Protein AF-A0A836XGM7-F1 (afdb_monomer_lite)

Radius of gyration: 10.88 Å; chains: 1; bounding box: 26×19×26 Å

Foldseek 3Di:
DKDFADPPQPDWPVRLQVQQCVDVVRQDWDDDGTMIGGDCVQPDVPSVVVVVV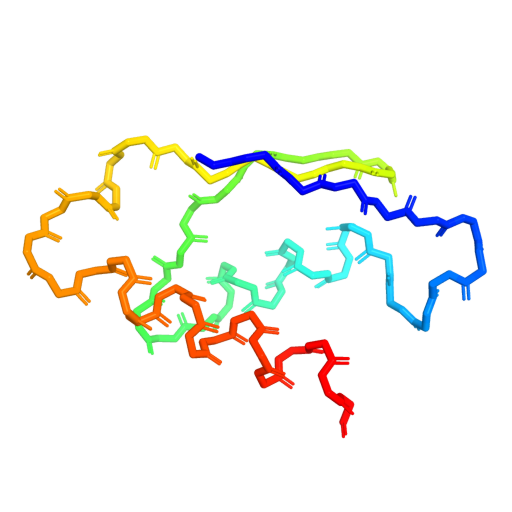SSCVSRVD

Structure (mmCIF, N/CA/C/O backbone):
data_AF-A0A836XGM7-F1
#
_entry.id   AF-A0A836XGM7-F1
#
loop_
_atom_site.group_PDB
_atom_site.id
_atom_site.type_symbol
_atom_site.label_atom_id
_atom_site.label_alt_id
_atom_site.label_comp_id
_atom_site.label_asym_id
_atom_site.label_entity_id
_atom_site.label_seq_id
_atom_site.pdbx_PDB_ins_code
_atom_site.Cartn_x
_atom_site.Cartn_y
_atom_site.Cartn_z
_atom_site.occupancy
_atom_site.B_iso_or_equiv
_atom_site.auth_seq_id
_atom_site.auth_comp_id
_atom_site.auth_asym_id
_atom_site.auth_atom_id
_atom_site.pdbx_PDB_model_num
ATOM 1 N N . MET A 1 1 ? -1.629 -6.243 8.688 1.00 76.44 1 MET A N 1
ATOM 2 C CA . MET A 1 1 ? -1.507 -7.188 7.549 1.00 76.44 1 MET A CA 1
ATOM 3 C C . MET A 1 1 ? -0.208 -6.903 6.810 1.00 76.44 1 MET A C 1
ATOM 5 O O . MET A 1 1 ? 0.135 -5.733 6.705 1.00 76.44 1 MET A O 1
ATOM 9 N N . HIS A 1 2 ? 0.495 -7.924 6.309 1.00 83.31 2 HIS A N 1
ATOM 10 C CA . HIS A 1 2 ? 1.737 -7.760 5.538 1.00 83.31 2 HIS A CA 1
ATOM 11 C C . HIS A 1 2 ? 1.580 -8.364 4.138 1.00 83.31 2 HIS A C 1
ATOM 13 O O . HIS A 1 2 ? 1.122 -9.497 4.008 1.00 83.31 2 HIS A O 1
ATOM 19 N N . LEU A 1 3 ? 1.953 -7.602 3.113 1.00 84.88 3 LEU A N 1
ATOM 20 C CA . LEU A 1 3 ? 1.909 -7.965 1.700 1.00 84.88 3 LEU A CA 1
ATOM 21 C C . LEU A 1 3 ? 3.331 -7.969 1.137 1.00 84.88 3 LEU A C 1
ATOM 23 O O . LEU A 1 3 ? 4.115 -7.059 1.413 1.00 84.88 3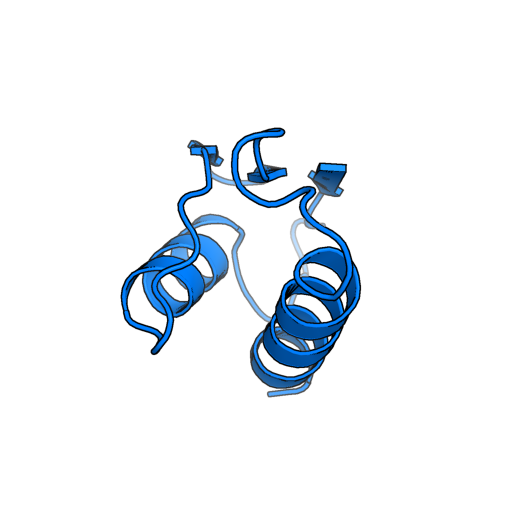 LEU A O 1
ATOM 27 N N . HIS A 1 4 ? 3.635 -8.976 0.323 1.00 87.75 4 HIS A N 1
ATOM 28 C CA . HIS A 1 4 ? 4.893 -9.100 -0.406 1.00 87.75 4 HIS A CA 1
ATOM 29 C C . HIS A 1 4 ? 4.612 -9.104 -1.902 1.00 87.75 4 HIS A C 1
ATOM 31 O O . HIS A 1 4 ? 3.705 -9.797 -2.362 1.00 87.75 4 HIS A O 1
ATOM 37 N N . PHE A 1 5 ? 5.402 -8.336 -2.637 1.00 87.50 5 PHE A N 1
ATOM 38 C CA . PHE A 1 5 ? 5.304 -8.201 -4.080 1.00 87.50 5 PHE A CA 1
ATOM 39 C C . PHE A 1 5 ? 6.477 -8.940 -4.711 1.00 87.50 5 PHE A C 1
ATOM 41 O O . PHE A 1 5 ? 7.617 -8.794 -4.267 1.00 87.50 5 PHE A O 1
ATOM 48 N N . ALA A 1 6 ? 6.180 -9.763 -5.712 1.00 86.12 6 ALA A N 1
ATOM 49 C CA . ALA A 1 6 ? 7.204 -10.397 -6.527 1.00 86.12 6 ALA A CA 1
ATOM 50 C C . ALA A 1 6 ? 7.861 -9.362 -7.455 1.00 86.12 6 ALA A C 1
ATOM 52 O O . ALA A 1 6 ? 7.255 -8.338 -7.772 1.00 86.12 6 ALA A O 1
ATOM 53 N N . ASP A 1 7 ? 9.084 -9.637 -7.909 1.00 82.38 7 ASP A N 1
ATOM 54 C CA . ASP A 1 7 ? 9.824 -8.737 -8.807 1.00 82.38 7 ASP A CA 1
ATOM 55 C C . ASP A 1 7 ? 9.136 -8.563 -10.175 1.00 82.38 7 ASP A C 1
ATOM 57 O O . ASP A 1 7 ? 9.363 -7.572 -10.866 1.00 82.38 7 ASP A O 1
ATOM 61 N N . ASP A 1 8 ? 8.286 -9.517 -10.564 1.00 85.12 8 ASP A N 1
ATOM 62 C CA . ASP A 1 8 ? 7.478 -9.512 -11.786 1.00 85.12 8 ASP A CA 1
ATOM 63 C C . ASP A 1 8 ? 6.027 -9.059 -11.555 1.00 85.12 8 ASP A C 1
ATOM 65 O O . ASP A 1 8 ? 5.187 -9.169 -12.453 1.00 85.12 8 ASP A O 1
ATOM 69 N N . ALA A 1 9 ? 5.710 -8.544 -10.362 1.00 82.62 9 ALA A N 1
ATOM 70 C CA . ALA A 1 9 ? 4.386 -8.022 -10.078 1.00 82.62 9 ALA A CA 1
ATOM 71 C C . ALA A 1 9 ? 4.056 -6.860 -11.026 1.00 82.62 9 ALA A C 1
ATOM 73 O O . ALA A 1 9 ? 4.847 -5.940 -11.225 1.00 82.62 9 ALA A O 1
ATOM 74 N N . VAL A 1 10 ? 2.833 -6.877 -11.562 1.00 83.56 10 VAL A N 1
ATOM 75 C CA . VAL A 1 10 ? 2.312 -5.835 -12.468 1.00 83.56 10 VAL A CA 1
ATOM 76 C C . VAL A 1 10 ? 2.368 -4.443 -11.827 1.00 83.56 10 VAL A C 1
ATOM 78 O O . VAL A 1 10 ? 2.478 -3.438 -12.526 1.00 83.56 10 VAL A O 1
ATOM 81 N N . LYS A 1 11 ? 2.307 -4.386 -10.495 1.00 85.44 11 LYS A N 1
ATOM 82 C CA . LYS A 1 11 ? 2.320 -3.158 -9.709 1.00 85.44 11 LYS A CA 1
ATOM 83 C C . LYS A 1 11 ? 3.315 -3.278 -8.569 1.00 85.44 11 LYS A C 1
ATOM 85 O O . LYS A 1 11 ? 3.368 -4.318 -7.913 1.00 85.44 11 LYS A O 1
ATOM 90 N N . SER A 1 12 ? 4.082 -2.219 -8.319 1.00 88.50 12 SER A N 1
ATOM 91 C CA . SER A 1 12 ? 5.028 -2.207 -7.206 1.00 88.50 12 SER A CA 1
ATOM 92 C C . SER A 1 12 ? 4.320 -1.959 -5.870 1.00 88.50 12 SER A C 1
ATOM 94 O O . SER A 1 12 ? 3.206 -1.423 -5.805 1.00 88.50 12 SER A O 1
ATOM 96 N N . ALA A 1 13 ? 4.996 -2.311 -4.777 1.00 89.06 13 ALA A N 1
ATOM 97 C CA . ALA A 1 13 ? 4.523 -1.995 -3.433 1.00 89.06 13 ALA A CA 1
ATOM 98 C C . ALA A 1 13 ? 4.434 -0.474 -3.194 1.00 89.06 13 ALA A C 1
ATOM 100 O O . ALA A 1 13 ? 3.550 -0.025 -2.468 1.00 89.06 13 ALA A O 1
ATOM 101 N N . VAL A 1 14 ? 5.303 0.316 -3.837 1.00 89.06 14 VAL A N 1
ATOM 102 C CA . VAL A 1 14 ? 5.319 1.786 -3.741 1.00 89.06 14 VAL A CA 1
ATOM 103 C C . VAL A 1 14 ? 4.121 2.402 -4.461 1.00 89.06 14 VAL A C 1
ATOM 105 O O . VAL A 1 14 ? 3.457 3.270 -3.902 1.00 89.06 14 VAL A O 1
ATOM 108 N N . ASP A 1 15 ? 3.794 1.922 -5.661 1.00 89.38 15 ASP A N 1
ATOM 109 C CA . ASP A 1 15 ? 2.629 2.419 -6.406 1.00 89.38 15 ASP A CA 1
ATOM 110 C C . ASP A 1 15 ? 1.326 2.040 -5.693 1.00 89.38 15 ASP A C 1
ATOM 112 O O . ASP A 1 15 ? 0.406 2.846 -5.567 1.00 89.38 15 ASP A O 1
ATOM 116 N N . THR A 1 16 ? 1.273 0.819 -5.153 1.00 89.81 16 THR A N 1
ATOM 117 C CA . THR A 1 16 ? 0.141 0.356 -4.342 1.00 89.81 16 THR A CA 1
ATOM 118 C C . THR A 1 16 ? -0.019 1.209 -3.080 1.00 89.81 16 THR A C 1
ATOM 120 O O . THR A 1 16 ? -1.141 1.558 -2.724 1.00 89.81 16 THR A O 1
ATOM 123 N N . LEU A 1 17 ? 1.083 1.586 -2.419 1.00 89.88 17 LEU A N 1
ATOM 124 C CA . LEU A 1 17 ? 1.055 2.479 -1.258 1.00 89.88 17 LEU A CA 1
ATOM 125 C C . LEU A 1 17 ? 0.454 3.845 -1.607 1.00 89.88 17 LEU A C 1
ATOM 127 O O . LEU A 1 17 ? -0.456 4.303 -0.922 1.00 89.88 17 LEU A O 1
ATOM 131 N N . ALA A 1 18 ? 0.927 4.461 -2.691 1.00 89.56 18 ALA A N 1
ATOM 132 C CA . ALA A 1 18 ? 0.453 5.772 -3.121 1.00 89.56 18 ALA A CA 1
ATOM 133 C C . ALA A 1 18 ? -1.057 5.773 -3.425 1.00 89.56 18 ALA A C 1
ATOM 135 O O . ALA A 1 18 ? -1.764 6.713 -3.066 1.00 89.56 18 ALA A O 1
ATOM 136 N N . GLU A 1 19 ? -1.575 4.708 -4.042 1.00 89.81 19 GLU A N 1
ATOM 137 C CA . GLU A 1 19 ? -3.007 4.591 -4.344 1.00 89.81 19 GLU A CA 1
ATOM 138 C C . GLU A 1 19 ? -3.877 4.307 -3.115 1.00 89.81 19 GLU A C 1
ATOM 140 O O . GLU A 1 19 ? -5.024 4.755 -3.061 1.00 89.81 19 GLU A O 1
ATOM 145 N N . LEU A 1 20 ? -3.348 3.589 -2.121 1.00 88.19 20 LEU A N 1
ATOM 146 C CA . LEU A 1 20 ? -4.036 3.380 -0.846 1.00 88.19 20 LEU A CA 1
ATOM 147 C C . LEU A 1 20 ? -4.192 4.697 -0.074 1.00 88.19 20 LEU A C 1
ATOM 149 O O . LEU A 1 20 ? -5.266 4.965 0.466 1.00 88.19 20 LEU A O 1
ATOM 153 N N . GLU A 1 21 ? -3.153 5.533 -0.061 1.00 88.69 21 GLU A N 1
ATOM 154 C CA . GLU A 1 21 ? -3.174 6.831 0.621 1.00 88.69 21 GLU A CA 1
ATOM 155 C C . GLU A 1 21 ? -4.032 7.872 -0.112 1.00 88.69 21 GLU A C 1
ATOM 157 O O . GLU A 1 21 ? -4.699 8.674 0.543 1.00 88.69 21 GLU A O 1
ATOM 162 N N . ALA A 1 22 ? -4.056 7.842 -1.450 1.00 89.31 22 ALA A N 1
ATOM 163 C CA . ALA A 1 22 ? -4.856 8.748 -2.280 1.00 89.31 22 ALA A CA 1
ATOM 164 C C . ALA A 1 22 ? -6.348 8.369 -2.373 1.00 89.31 22 ALA A C 1
ATOM 166 O O . ALA A 1 22 ? -7.145 9.128 -2.930 1.00 89.31 22 ALA A O 1
ATOM 167 N N . GLY A 1 23 ? -6.730 7.186 -1.886 1.00 84.81 23 GLY A N 1
ATOM 168 C CA . GLY A 1 23 ? -8.115 6.732 -1.861 1.00 84.81 23 GLY A CA 1
ATOM 169 C C . GLY A 1 23 ? -8.971 7.438 -0.804 1.00 84.81 23 GLY A C 1
ATOM 170 O O . GLY A 1 23 ? -8.469 8.045 0.135 1.00 84.81 23 GLY A O 1
ATOM 171 N N . GLU A 1 24 ? -10.292 7.298 -0.938 1.00 81.62 24 GLU A N 1
ATOM 172 C CA . GLU A 1 24 ? -11.272 7.726 0.068 1.00 81.62 24 GLU A CA 1
ATOM 173 C C . GLU A 1 24 ? -12.051 6.485 0.570 1.00 81.62 24 GLU A C 1
ATOM 175 O O . GLU A 1 24 ? -12.709 5.827 -0.251 1.00 81.62 24 GLU A O 1
ATOM 180 N N . PRO A 1 25 ? -11.979 6.110 1.865 1.00 79.69 25 PRO A N 1
ATOM 181 C CA . PRO A 1 25 ? -11.127 6.706 2.899 1.00 79.69 25 PRO A CA 1
ATOM 182 C C . PRO A 1 25 ? -9.638 6.431 2.643 1.00 79.69 25 PRO A C 1
ATOM 184 O O . PRO A 1 25 ? -9.286 5.413 2.042 1.00 79.69 25 PRO A O 1
ATOM 187 N N . SER A 1 26 ? -8.778 7.328 3.131 1.00 83.12 26 SER A N 1
ATOM 188 C CA . SER A 1 26 ? -7.326 7.152 3.045 1.00 83.12 26 SER A CA 1
ATOM 189 C C . SER A 1 26 ? -6.891 5.984 3.928 1.00 83.12 26 SER A C 1
ATOM 191 O O . SER A 1 26 ? -7.201 5.945 5.122 1.00 83.12 26 SER A O 1
ATOM 193 N N . ILE A 1 27 ? -6.182 5.020 3.339 1.00 85.44 27 ILE A N 1
ATOM 194 C CA . ILE A 1 27 ? -5.671 3.845 4.045 1.00 85.44 27 ILE A CA 1
ATOM 195 C C . ILE A 1 27 ? -4.179 4.052 4.281 1.00 85.44 27 ILE A C 1
ATOM 197 O O . ILE A 1 27 ? -3.360 3.880 3.379 1.00 85.44 27 ILE A O 1
ATOM 201 N N . LEU A 1 28 ? -3.826 4.389 5.521 1.00 84.12 28 LEU A N 1
ATOM 202 C CA . LEU A 1 28 ? -2.433 4.525 5.929 1.00 84.12 28 LEU A CA 1
ATOM 203 C C . LEU A 1 28 ? -1.762 3.152 5.995 1.00 84.12 28 LEU A C 1
ATOM 205 O O . LEU A 1 28 ? -2.128 2.278 6.789 1.00 84.12 28 LEU A O 1
ATOM 209 N N . ALA A 1 29 ? -0.729 2.987 5.180 1.00 85.56 29 ALA A N 1
ATOM 210 C CA . ALA A 1 29 ? 0.131 1.820 5.179 1.00 85.56 29 ALA A CA 1
ATOM 211 C C . ALA A 1 29 ? 1.600 2.252 5.249 1.00 85.56 29 ALA A C 1
ATOM 213 O O . ALA A 1 29 ? 1.956 3.396 5.002 1.00 85.56 29 ALA A O 1
ATOM 214 N N . ALA A 1 30 ? 2.471 1.331 5.636 1.00 83.12 30 ALA A N 1
ATOM 215 C CA . ALA A 1 30 ? 3.910 1.533 5.651 1.00 83.12 30 ALA A CA 1
ATOM 216 C C . ALA A 1 30 ? 4.543 0.482 4.747 1.00 83.12 30 ALA A C 1
ATOM 218 O O . ALA A 1 30 ? 4.313 -0.712 4.931 1.00 83.12 30 ALA A O 1
ATOM 219 N N . GLY A 1 31 ? 5.341 0.894 3.771 1.00 79.81 31 GLY A N 1
ATOM 220 C CA . GLY A 1 31 ? 5.915 -0.029 2.799 1.00 79.81 31 GLY A CA 1
ATOM 221 C C . GLY A 1 31 ? 7.171 0.511 2.135 1.00 79.81 31 GLY A C 1
ATOM 222 O O . GLY A 1 31 ? 7.466 1.701 2.210 1.00 79.81 31 GLY A O 1
ATOM 223 N N . GLY A 1 32 ? 7.918 -0.398 1.514 1.00 75.56 32 GLY A N 1
ATOM 224 C CA . GLY A 1 32 ? 9.111 -0.119 0.717 1.00 75.56 32 GLY A CA 1
ATOM 225 C C . GLY A 1 32 ? 9.015 -0.786 -0.655 1.00 75.56 32 GLY A C 1
ATOM 226 O O . GLY A 1 32 ? 7.929 -1.139 -1.092 1.00 75.56 32 GLY A O 1
ATOM 227 N N . GLY A 1 33 ? 10.148 -0.990 -1.334 1.00 74.00 33 GLY A N 1
ATOM 228 C CA . GLY A 1 33 ? 10.169 -1.441 -2.735 1.00 74.00 33 GLY A CA 1
ATOM 229 C C . GLY A 1 33 ? 9.385 -2.728 -3.036 1.00 74.00 33 GLY A C 1
ATOM 230 O O . GLY A 1 33 ? 8.722 -2.802 -4.065 1.00 74.00 33 GLY A O 1
ATOM 231 N N . SER A 1 34 ? 9.416 -3.717 -2.138 1.00 83.88 34 SER A N 1
ATOM 232 C CA . SER A 1 34 ? 8.826 -5.049 -2.366 1.00 83.88 34 SER A CA 1
ATOM 233 C C . SER A 1 34 ? 7.834 -5.500 -1.292 1.00 83.88 34 SER A C 1
ATOM 235 O O . SER A 1 34 ? 7.352 -6.635 -1.321 1.00 83.88 34 SER A O 1
ATOM 237 N N . SER A 1 35 ? 7.515 -4.649 -0.315 1.00 87.69 35 SER A N 1
ATOM 238 C CA . SER A 1 35 ? 6.602 -5.024 0.764 1.00 87.69 35 SER A CA 1
ATOM 239 C C . SER A 1 35 ? 5.787 -3.852 1.281 1.00 87.69 35 SER A C 1
ATOM 241 O O . SER A 1 35 ? 6.245 -2.711 1.306 1.00 87.69 35 SER A O 1
ATOM 243 N N . LEU A 1 36 ? 4.570 -4.162 1.720 1.00 89.69 36 LEU A N 1
ATOM 244 C CA . LEU A 1 36 ? 3.629 -3.205 2.282 1.00 89.69 36 LEU A CA 1
ATOM 245 C C . LEU A 1 36 ? 2.988 -3.778 3.546 1.00 89.69 36 LEU A C 1
ATOM 247 O O . LEU A 1 36 ? 2.626 -4.949 3.614 1.00 89.69 36 LEU A O 1
ATOM 251 N N . THR A 1 37 ? 2.848 -2.944 4.564 1.00 87.38 37 THR A N 1
ATOM 252 C CA . THR A 1 37 ? 2.265 -3.275 5.860 1.00 87.38 37 THR A CA 1
ATOM 253 C C . THR A 1 37 ? 1.106 -2.339 6.141 1.00 87.38 37 THR A C 1
ATOM 255 O O . THR A 1 37 ? 1.292 -1.133 6.256 1.00 87.38 37 THR A O 1
ATOM 258 N N . VAL A 1 38 ? -0.085 -2.899 6.320 1.00 83.25 38 VAL A N 1
ATOM 259 C CA . VAL A 1 38 ? -1.258 -2.151 6.782 1.00 83.25 38 VAL A CA 1
ATOM 260 C C . VAL A 1 38 ? -1.350 -2.297 8.299 1.00 83.25 38 VAL A C 1
ATOM 262 O O . VAL A 1 38 ? -1.401 -3.425 8.816 1.00 83.25 38 VAL A O 1
ATOM 265 N N . GLY A 1 39 ? -1.286 -1.164 9.002 1.00 73.06 39 GLY A N 1
ATOM 266 C CA . GLY A 1 39 ? -1.249 -1.097 10.462 1.00 73.06 39 GLY A CA 1
ATOM 267 C C . GLY A 1 39 ? -2.612 -1.361 11.121 1.00 73.06 39 GLY A C 1
ATOM 268 O O . GLY A 1 39 ? -3.642 -1.279 10.471 1.00 73.06 39 GLY A O 1
ATOM 269 N N . PRO A 1 40 ? -2.650 -1.647 12.433 1.00 60.34 40 PRO A N 1
ATOM 270 C CA . PRO A 1 40 ? -3.876 -1.995 13.162 1.00 60.34 40 PRO A CA 1
ATOM 271 C C . PRO A 1 40 ? -4.838 -0.819 13.397 1.00 60.34 40 PRO A C 1
ATOM 273 O O . PRO A 1 40 ? -5.896 -1.007 13.986 1.00 60.34 40 PRO A O 1
ATOM 276 N N . GLN A 1 41 ? -4.483 0.385 12.939 1.00 60.34 41 GLN A N 1
ATOM 277 C CA . GLN A 1 41 ? -5.341 1.576 12.989 1.00 60.34 41 GLN A CA 1
ATOM 278 C C . GLN A 1 41 ? -6.560 1.450 12.057 1.00 60.34 41 GLN A C 1
ATOM 280 O O . GLN A 1 41 ? -7.453 2.279 12.132 1.00 60.34 41 GLN A O 1
ATOM 285 N N . THR A 1 42 ? -6.572 0.405 11.221 1.00 56.88 42 THR A N 1
ATOM 286 C CA . THR A 1 42 ? -7.586 0.078 10.216 1.00 56.88 42 THR A CA 1
ATOM 287 C C . THR A 1 42 ? -8.303 -1.258 10.516 1.00 56.88 42 THR A C 1
ATOM 289 O O . THR A 1 42 ? -8.602 -2.034 9.605 1.00 56.88 42 THR A O 1
ATOM 292 N N . LEU A 1 43 ? -8.431 -1.626 11.797 1.00 56.69 4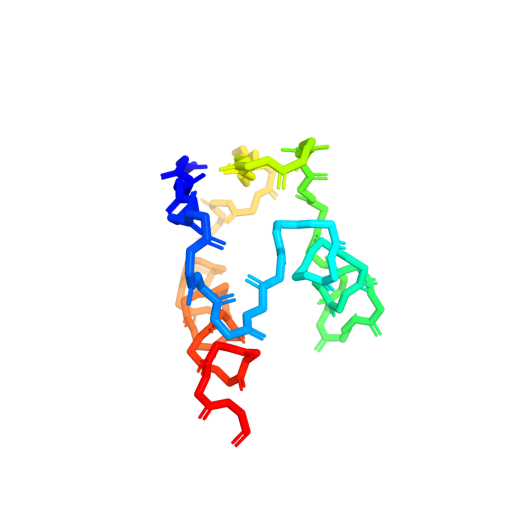3 LEU A N 1
ATOM 293 C CA . LEU A 1 43 ? -9.034 -2.887 12.261 1.00 56.69 43 LEU A CA 1
ATOM 294 C C . LEU A 1 43 ? -10.290 -2.653 13.116 1.00 56.69 43 LEU A C 1
ATOM 296 O O . LEU A 1 43 ? -10.563 -3.423 14.040 1.00 56.69 43 LEU A O 1
ATOM 300 N N . GLN A 1 44 ? -11.058 -1.599 12.841 1.00 67.12 44 GLN A N 1
ATOM 301 C CA . GLN A 1 44 ? -12.453 -1.565 13.277 1.00 67.12 44 GLN A CA 1
ATOM 302 C C . GLN A 1 44 ? -13.302 -2.514 12.418 1.00 67.12 44 GLN A C 1
ATOM 304 O O . GLN A 1 44 ? -12.918 -2.912 11.316 1.00 67.12 44 GLN A O 1
ATOM 309 N N . GLU A 1 45 ? -14.459 -2.913 12.944 1.00 70.88 45 GLU A N 1
ATOM 310 C CA . GLU A 1 45 ? -15.407 -3.780 12.237 1.00 70.88 45 GLU A CA 1
ATOM 311 C C . GLU A 1 45 ? -15.785 -3.147 10.881 1.00 70.88 45 GLU A C 1
ATOM 313 O O . GLU A 1 45 ? -16.260 -2.013 10.838 1.00 70.88 45 GLU A O 1
ATOM 318 N N . GLY A 1 46 ? -15.535 -3.849 9.768 1.00 74.56 46 GLY A N 1
ATOM 319 C CA . GLY A 1 46 ? -15.792 -3.361 8.406 1.00 74.56 46 GLY A CA 1
ATOM 320 C C . GLY A 1 46 ? -14.596 -2.716 7.687 1.00 74.56 46 GLY A C 1
ATOM 321 O O . GLY A 1 46 ? -14.600 -2.634 6.458 1.00 74.56 46 GLY A O 1
ATOM 322 N N . GLU A 1 47 ? -13.549 -2.278 8.396 1.00 77.25 47 GLU A N 1
ATOM 323 C CA . GLU A 1 47 ? -12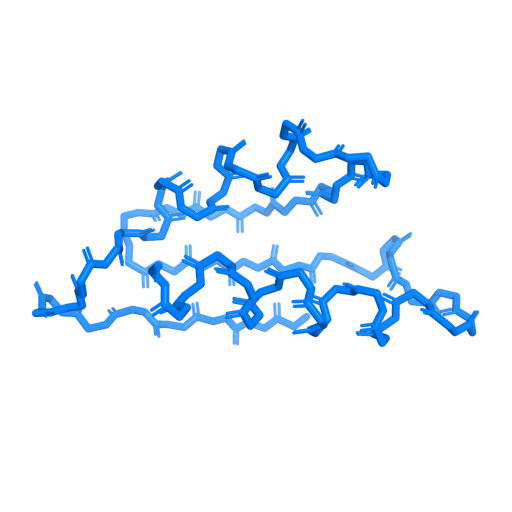.377 -1.663 7.747 1.00 77.25 47 GLU A CA 1
ATOM 324 C C . GLU A 1 47 ? -11.515 -2.690 7.007 1.00 77.25 47 GLU A C 1
ATOM 326 O O . GLU A 1 47 ? -10.971 -2.396 5.940 1.00 77.25 47 GLU A O 1
ATOM 331 N N . ALA A 1 48 ? -11.426 -3.915 7.530 1.00 79.56 48 ALA A N 1
ATOM 332 C CA . ALA A 1 48 ? -10.689 -4.997 6.886 1.00 79.56 48 ALA A CA 1
ATOM 333 C C . ALA A 1 48 ? -11.272 -5.329 5.501 1.00 79.56 48 ALA A C 1
ATOM 335 O O . ALA A 1 48 ? -10.523 -5.539 4.545 1.00 79.56 48 ALA A O 1
ATOM 336 N N . GLU A 1 49 ? -12.600 -5.321 5.373 1.00 83.69 49 GLU A N 1
ATOM 337 C CA . GLU A 1 49 ? -13.320 -5.535 4.121 1.00 83.69 49 GLU A CA 1
ATOM 338 C C . GLU A 1 49 ? -13.085 -4.388 3.135 1.00 83.69 49 GLU A C 1
ATOM 340 O O . GLU A 1 49 ? -12.819 -4.644 1.959 1.00 83.69 49 GLU A O 1
ATOM 345 N N . ILE A 1 50 ? -13.110 -3.135 3.607 1.00 83.62 50 ILE A N 1
ATOM 346 C CA . ILE A 1 50 ? -12.814 -1.950 2.786 1.00 83.62 50 ILE A CA 1
ATOM 347 C C . ILE A 1 50 ? -11.385 -2.020 2.233 1.00 83.62 50 ILE A C 1
ATOM 349 O O . ILE A 1 50 ? -11.165 -1.779 1.043 1.00 83.62 50 ILE A O 1
ATOM 353 N N . ILE A 1 51 ? -10.414 -2.395 3.069 1.00 83.62 51 ILE A N 1
ATOM 354 C CA . ILE A 1 51 ? -9.014 -2.545 2.657 1.00 83.62 51 ILE A CA 1
ATOM 355 C C . ILE A 1 51 ? -8.859 -3.680 1.648 1.00 83.62 51 ILE A C 1
ATOM 357 O O . ILE A 1 51 ? -8.191 -3.506 0.629 1.00 83.62 51 ILE A O 1
ATOM 361 N N . ALA A 1 52 ? -9.473 -4.835 1.905 1.00 85.56 52 ALA A N 1
ATOM 362 C CA . ALA A 1 52 ? -9.402 -5.979 1.005 1.00 85.56 52 ALA A CA 1
ATOM 363 C C . ALA A 1 52 ? -10.024 -5.666 -0.365 1.00 85.56 52 ALA A C 1
ATOM 365 O O . ALA A 1 52 ? -9.458 -6.033 -1.395 1.00 85.56 52 ALA A O 1
ATOM 366 N N . GLU A 1 53 ? -11.158 -4.963 -0.386 1.00 87.56 53 GLU A N 1
ATOM 367 C CA . GLU A 1 53 ? -11.805 -4.506 -1.616 1.00 87.56 53 GLU A CA 1
ATOM 368 C C . GLU A 1 53 ? -10.912 -3.533 -2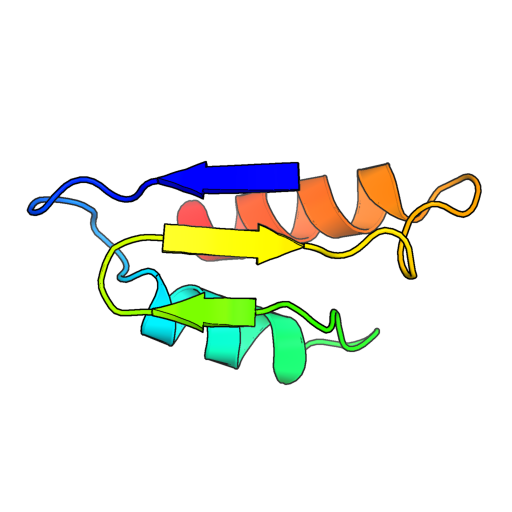.386 1.00 87.56 53 GLU A C 1
ATOM 370 O O . GLU A 1 53 ? -10.673 -3.721 -3.580 1.00 87.56 53 GLU A O 1
ATOM 375 N N . ARG A 1 54 ? -10.351 -2.532 -1.699 1.00 87.75 54 ARG A N 1
ATOM 376 C CA . ARG A 1 54 ? -9.471 -1.542 -2.326 1.00 87.75 54 ARG A CA 1
ATOM 377 C C . ARG A 1 54 ? -8.22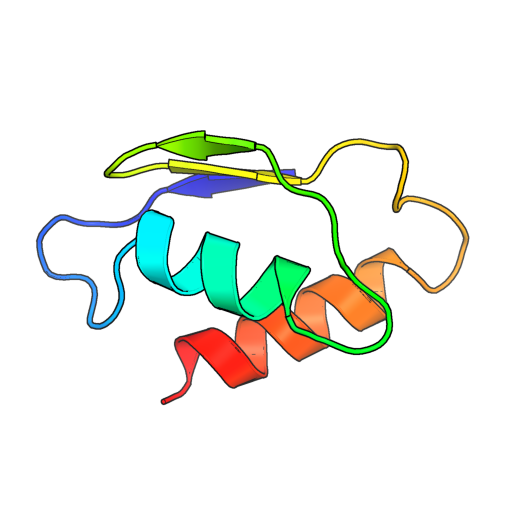1 -2.187 -2.908 1.00 87.75 54 ARG A C 1
ATOM 379 O O . ARG A 1 54 ? -7.868 -1.907 -4.048 1.00 87.75 54 ARG A O 1
ATOM 386 N N . LEU A 1 55 ? -7.574 -3.075 -2.157 1.00 87.50 55 LEU A N 1
ATOM 387 C CA . LEU A 1 55 ? -6.418 -3.822 -2.646 1.00 87.50 55 LEU A CA 1
ATOM 388 C C . LEU A 1 55 ? -6.775 -4.645 -3.879 1.00 87.50 55 LEU A C 1
ATOM 390 O O . LEU A 1 55 ? -5.996 -4.683 -4.825 1.00 87.50 55 LEU A O 1
ATOM 394 N N . ARG A 1 56 ? -7.962 -5.261 -3.910 1.00 87.00 56 ARG A N 1
ATOM 395 C CA . ARG A 1 56 ? -8.414 -5.993 -5.094 1.00 87.00 56 ARG A CA 1
ATOM 396 C C . ARG A 1 56 ? -8.544 -5.073 -6.304 1.00 87.00 56 ARG A C 1
ATOM 398 O O . ARG A 1 56 ? -8.087 -5.451 -7.370 1.00 87.00 56 ARG A O 1
ATOM 405 N N . GLN A 1 57 ? -9.108 -3.878 -6.141 1.00 88.25 57 GLN A N 1
ATOM 406 C CA . GLN A 1 57 ? -9.233 -2.897 -7.226 1.00 88.25 57 GLN A CA 1
ATOM 407 C C . GLN A 1 57 ? -7.866 -2.401 -7.719 1.00 88.25 57 GLN A C 1
ATOM 409 O O . GLN A 1 57 ? -7.627 -2.370 -8.920 1.00 88.25 57 GLN A O 1
ATOM 414 N N . ILE A 1 58 ? -6.952 -2.077 -6.801 1.00 87.00 58 ILE A N 1
ATOM 415 C CA . ILE A 1 58 ? -5.600 -1.588 -7.118 1.00 87.00 58 ILE A CA 1
ATOM 416 C C . ILE A 1 58 ? -4.778 -2.649 -7.862 1.00 87.00 58 ILE A C 1
ATOM 418 O O . ILE A 1 58 ? -4.051 -2.322 -8.802 1.00 87.00 58 ILE A O 1
ATOM 422 N N . LEU A 1 59 ? -4.872 -3.910 -7.424 1.00 83.31 59 LEU A N 1
ATOM 423 C CA . LEU A 1 59 ? -4.077 -5.023 -7.949 1.00 83.31 59 LEU A CA 1
ATOM 424 C C . LEU A 1 59 ? -4.700 -5.693 -9.180 1.00 83.31 59 LEU A C 1
ATOM 426 O O . LEU A 1 59 ? -3.985 -6.381 -9.904 1.00 83.31 59 LEU A O 1
ATOM 430 N N . ALA A 1 60 ? -6.004 -5.525 -9.417 1.00 81.31 60 ALA A N 1
ATOM 431 C CA . ALA A 1 60 ? -6.675 -6.084 -10.591 1.00 81.31 60 ALA A CA 1
ATOM 432 C C . ALA A 1 60 ? -6.320 -5.355 -11.899 1.00 81.31 60 ALA A C 1
ATOM 434 O O . ALA A 1 60 ? -6.415 -5.989 -12.948 1.00 81.31 60 ALA A O 1
ATOM 435 N N . GLY A 1 61 ? -5.856 -4.098 -11.823 1.00 60.47 61 GLY A N 1
ATOM 436 C CA . GLY A 1 61 ? -5.506 -3.280 -12.990 1.00 60.47 61 GLY A CA 1
ATOM 437 C C . GLY A 1 61 ? -6.724 -2.688 -13.683 1.00 60.47 61 GLY A C 1
ATOM 438 O O . GLY A 1 61 ? -7.496 -3.460 -14.292 1.00 60.47 61 GLY A O 1
#

Sequence (61 aa):
MHLHFADDAVKSAVDTLAELEAGEPSILAAGGGSSLTVGPQTLQEGEAEIIAERLRQILAG

pLDDT: mean 81.94, std 8.48, range [56.69, 89.88]

Secondary structure (DSSP, 8-state):
-EEE--TT-SS-HHHHHHHHHHSSS---EEE-SSEEEE-GGG-STTHHHHHHHHHHHHHH-